Protein AF-A0A9D4A612-F1 (afdb_monomer_lite)

Structure (mmCIF, N/CA/C/O backbone):
data_AF-A0A9D4A612-F1
#
_entry.id   AF-A0A9D4A612-F1
#
loop_
_atom_site.group_PDB
_atom_site.id
_atom_site.type_symbol
_atom_site.label_atom_id
_atom_site.label_alt_id
_atom_site.label_comp_id
_atom_site.label_asym_id
_atom_site.label_entity_id
_atom_site.label_seq_id
_atom_site.pdbx_PDB_ins_code
_atom_site.Cartn_x
_atom_site.Cartn_y
_atom_site.Cartn_z
_atom_site.occupancy
_atom_site.B_iso_or_equiv
_atom_site.auth_seq_id
_atom_site.auth_comp_id
_atom_site.auth_asym_id
_atom_site.auth_atom_id
_atom_site.pdbx_PDB_model_num
ATOM 1 N N . MET A 1 1 ? 24.532 -3.655 -38.745 1.00 51.19 1 MET A N 1
ATOM 2 C CA . MET A 1 1 ? 23.150 -3.119 -38.780 1.00 51.19 1 MET A CA 1
ATOM 3 C C . MET A 1 1 ? 22.273 -3.609 -37.605 1.00 51.19 1 MET A C 1
ATOM 5 O O . MET A 1 1 ? 21.147 -4.017 -37.829 1.00 51.19 1 MET A O 1
ATOM 9 N N . THR A 1 2 ? 22.710 -3.552 -36.333 1.00 57.97 2 THR A N 1
ATOM 10 C CA . THR A 1 2 ? 21.873 -4.060 -35.203 1.00 57.97 2 THR A CA 1
ATOM 11 C C . THR A 1 2 ? 21.848 -3.167 -33.953 1.00 57.97 2 THR A C 1
ATOM 13 O O . THR A 1 2 ? 21.413 -3.608 -32.892 1.00 57.97 2 THR A O 1
ATOM 16 N N . SER A 1 3 ? 22.350 -1.930 -34.027 1.00 62.94 3 SER A N 1
ATOM 17 C CA . SER A 1 3 ? 22.523 -1.076 -32.835 1.00 62.94 3 SER A CA 1
ATOM 18 C C . SER A 1 3 ? 21.187 -0.602 -32.239 1.00 62.94 3 SER A C 1
ATOM 20 O O . SER A 1 3 ? 21.032 -0.553 -31.023 1.00 62.94 3 SER A O 1
ATOM 22 N N . VAL A 1 4 ? 20.186 -0.327 -33.080 1.00 67.38 4 VAL A N 1
ATOM 23 C CA . VAL A 1 4 ? 18.885 0.211 -32.639 1.00 67.38 4 VAL A CA 1
ATOM 24 C C . VAL A 1 4 ? 18.022 -0.855 -31.949 1.00 67.38 4 VAL A C 1
ATOM 26 O O . VAL A 1 4 ? 17.467 -0.596 -30.885 1.00 67.38 4 VAL A O 1
ATOM 29 N N . ALA A 1 5 ? 17.980 -2.081 -32.483 1.00 70.44 5 ALA A N 1
ATOM 30 C CA . ALA A 1 5 ? 17.209 -3.181 -31.892 1.00 70.44 5 ALA A CA 1
ATOM 31 C C . ALA A 1 5 ? 17.721 -3.573 -30.493 1.00 70.44 5 ALA A C 1
ATOM 33 O O . ALA A 1 5 ? 16.927 -3.806 -29.585 1.00 70.44 5 ALA A O 1
ATOM 34 N N . LYS A 1 6 ? 19.049 -3.565 -30.297 1.00 73.31 6 LYS A N 1
ATOM 35 C CA . LYS A 1 6 ? 19.665 -3.846 -28.992 1.00 73.31 6 LYS A CA 1
ATOM 36 C C . LYS A 1 6 ? 19.305 -2.791 -27.945 1.00 73.31 6 LYS A C 1
ATOM 38 O O . LYS A 1 6 ? 18.975 -3.169 -26.831 1.00 73.31 6 LYS A O 1
ATOM 43 N N . LYS A 1 7 ? 19.308 -1.498 -28.304 1.00 71.69 7 LYS A N 1
ATOM 44 C CA . LYS A 1 7 ? 18.952 -0.393 -27.390 1.00 71.69 7 LYS A CA 1
ATOM 45 C C . LYS A 1 7 ? 17.490 -0.446 -26.936 1.00 71.69 7 LYS A C 1
ATOM 47 O O . LYS A 1 7 ? 17.211 -0.238 -25.759 1.00 71.69 7 LYS A O 1
ATOM 52 N N . ASN A 1 8 ? 16.566 -0.764 -27.844 1.00 79.38 8 ASN A N 1
ATOM 53 C CA . ASN A 1 8 ? 15.148 -0.877 -27.491 1.00 79.38 8 ASN A CA 1
ATOM 54 C C . ASN A 1 8 ? 14.874 -2.078 -26.577 1.00 79.38 8 ASN A C 1
ATOM 56 O O . ASN A 1 8 ? 14.058 -1.977 -25.664 1.00 79.38 8 ASN A O 1
ATOM 60 N N . GLN A 1 9 ? 15.588 -3.190 -26.767 1.00 78.62 9 GLN A N 1
ATOM 61 C CA . GLN A 1 9 ? 15.439 -4.368 -25.917 1.00 78.62 9 GLN A CA 1
ATOM 62 C C . GLN A 1 9 ? 15.920 -4.117 -24.479 1.00 78.62 9 GLN A C 1
ATOM 64 O O . GLN A 1 9 ? 15.237 -4.505 -23.533 1.00 78.62 9 GLN A O 1
ATOM 69 N N . THR A 1 10 ? 17.052 -3.432 -24.285 1.00 77.44 10 THR A N 1
ATOM 70 C CA . THR A 1 10 ? 17.526 -3.072 -22.937 1.00 77.44 10 THR A CA 1
ATOM 71 C C . THR A 1 10 ? 16.615 -2.063 -22.251 1.00 77.44 10 THR A C 1
ATOM 73 O O . THR A 1 10 ? 16.362 -2.214 -21.059 1.00 77.44 10 THR A O 1
ATOM 76 N N . ALA A 1 11 ? 16.078 -1.077 -22.977 1.00 86.19 11 ALA A N 1
ATOM 77 C CA . ALA A 1 11 ? 15.116 -0.127 -22.415 1.00 86.19 11 ALA A CA 1
ATOM 78 C C . ALA A 1 11 ? 13.843 -0.838 -21.920 1.00 86.19 11 ALA A C 1
ATOM 80 O O . ALA A 1 11 ? 13.403 -0.614 -20.793 1.00 86.19 11 ALA A O 1
ATOM 81 N N . GLN A 1 12 ? 13.312 -1.774 -22.715 1.00 85.75 12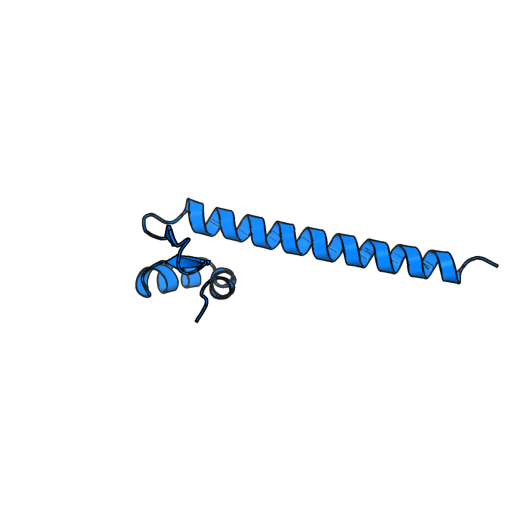 GLN A N 1
ATOM 82 C CA . GLN A 1 12 ? 12.173 -2.598 -22.307 1.00 85.75 12 GLN A CA 1
ATOM 83 C C . GLN A 1 12 ? 12.497 -3.468 -21.084 1.00 85.75 12 GLN A C 1
ATOM 85 O O . GLN A 1 12 ? 11.693 -3.545 -20.158 1.00 85.75 12 GLN A O 1
ATOM 90 N N . GLN A 1 13 ? 13.675 -4.097 -21.029 1.00 86.50 13 GLN A N 1
ATOM 91 C CA . GLN A 1 13 ? 14.089 -4.909 -19.874 1.00 86.50 13 GLN A CA 1
ATOM 92 C C . GLN A 1 13 ? 14.257 -4.074 -18.596 1.00 86.50 13 GLN A C 1
ATOM 94 O O . GLN A 1 13 ? 13.815 -4.498 -17.527 1.00 86.50 13 GLN A O 1
ATOM 99 N N . GLN A 1 14 ? 14.844 -2.878 -18.696 1.00 87.69 14 GLN A N 1
ATOM 100 C CA . GLN A 1 14 ? 14.984 -1.954 -17.567 1.00 87.69 14 GLN A CA 1
ATOM 101 C C . GLN A 1 14 ? 13.622 -1.492 -17.039 1.00 87.69 14 GLN A C 1
ATOM 103 O O . GLN A 1 14 ? 13.421 -1.444 -15.825 1.00 87.69 14 GLN A O 1
ATOM 108 N N . GLU A 1 15 ? 12.662 -1.216 -17.924 1.00 91.56 15 GLU A N 1
ATOM 109 C CA . GLU A 1 15 ? 11.306 -0.840 -17.525 1.00 91.56 15 GLU A CA 1
ATOM 110 C C . GLU A 1 15 ? 10.590 -1.979 -16.778 1.00 91.56 15 GLU A C 1
ATOM 112 O O . GLU A 1 15 ? 10.001 -1.756 -15.718 1.00 91.56 15 GLU A O 1
ATOM 117 N N . GLN A 1 16 ? 10.668 -3.214 -17.286 1.00 90.81 16 GLN A N 1
ATOM 118 C CA . GLN A 1 16 ? 10.076 -4.382 -16.621 1.00 90.81 16 GLN A CA 1
ATOM 119 C C . GLN A 1 16 ? 10.708 -4.634 -15.245 1.00 90.81 16 GLN A C 1
ATOM 121 O O . GLN A 1 16 ? 10.001 -4.920 -14.273 1.00 90.81 16 GLN A O 1
ATOM 126 N N . LEU A 1 17 ? 12.031 -4.475 -15.135 1.00 93.19 17 LEU A N 1
ATOM 127 C CA . LEU A 1 17 ? 12.744 -4.612 -13.868 1.00 93.19 17 LEU A CA 1
ATOM 128 C C . LEU A 1 17 ? 12.325 -3.524 -12.870 1.00 93.19 17 LEU A C 1
ATOM 130 O O . LEU A 1 17 ? 12.030 -3.838 -11.718 1.00 93.19 17 LEU A O 1
ATOM 134 N N . SER A 1 18 ? 12.223 -2.269 -13.317 1.00 94.06 18 SER A N 1
ATOM 135 C CA . SER A 1 18 ? 11.755 -1.146 -12.496 1.00 94.06 18 SER A CA 1
ATOM 136 C C . SER A 1 18 ? 10.354 -1.406 -11.930 1.00 94.06 18 SER A C 1
ATOM 138 O O . SER A 1 18 ? 10.143 -1.317 -10.717 1.00 94.06 18 SER A O 1
ATOM 140 N N . LYS A 1 19 ? 9.417 -1.851 -12.780 1.00 93.62 19 LYS A N 1
ATOM 141 C CA . LYS A 1 19 ? 8.054 -2.228 -12.364 1.00 93.62 19 LYS A CA 1
ATOM 142 C C . LYS A 1 19 ? 8.063 -3.350 -11.322 1.00 93.62 19 LYS A C 1
ATOM 144 O O . LYS A 1 19 ? 7.334 -3.281 -10.331 1.00 93.62 19 LYS A O 1
ATOM 149 N N . SER A 1 20 ? 8.898 -4.371 -11.517 1.00 94.31 20 SER A N 1
ATOM 150 C CA . SER A 1 20 ? 9.047 -5.487 -10.574 1.00 94.31 20 SER A CA 1
ATOM 151 C C . SER A 1 20 ? 9.573 -5.022 -9.211 1.00 94.31 20 SER A C 1
ATOM 153 O O . SER A 1 20 ? 8.995 -5.352 -8.171 1.00 94.31 20 SER A O 1
ATOM 155 N N . ILE A 1 21 ? 10.610 -4.180 -9.211 1.00 95.00 21 ILE A N 1
ATOM 156 C CA . ILE A 1 21 ? 11.191 -3.601 -7.995 1.00 95.00 21 ILE A CA 1
ATOM 157 C C . ILE A 1 21 ? 10.158 -2.744 -7.260 1.00 9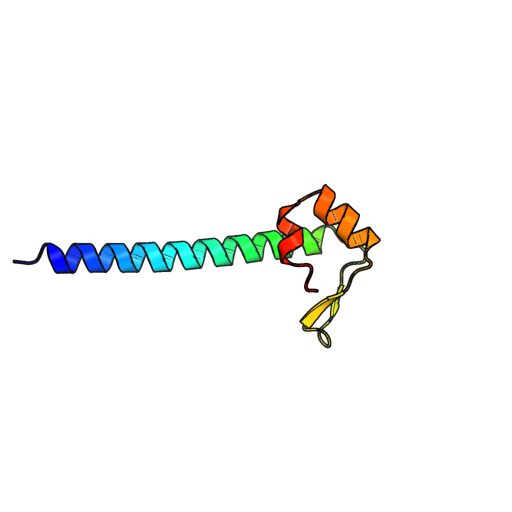5.00 21 ILE A C 1
ATOM 159 O O . ILE A 1 21 ? 10.016 -2.873 -6.044 1.00 95.00 21 ILE A O 1
ATOM 163 N N . GLN A 1 22 ? 9.400 -1.907 -7.970 1.00 90.38 22 GLN A N 1
ATOM 164 C CA . GLN A 1 22 ? 8.358 -1.076 -7.367 1.00 90.38 22 GLN A CA 1
ATOM 165 C C . GLN A 1 22 ? 7.272 -1.927 -6.698 1.00 90.38 22 GLN A C 1
ATOM 167 O O . GLN A 1 22 ? 6.938 -1.698 -5.536 1.00 90.38 22 GLN A O 1
ATOM 172 N N . LYS A 1 23 ? 6.800 -2.981 -7.371 1.00 89.56 23 LYS A N 1
ATOM 173 C CA . LYS A 1 23 ? 5.839 -3.932 -6.795 1.00 89.56 23 LYS A CA 1
ATOM 174 C C . LYS A 1 23 ? 6.406 -4.665 -5.576 1.00 89.56 23 LYS A C 1
ATOM 176 O O . LYS A 1 23 ? 5.681 -4.954 -4.625 1.00 89.56 23 LYS A O 1
ATOM 181 N N . GLN A 1 24 ? 7.701 -4.979 -5.577 1.00 91.50 24 GLN A N 1
ATOM 182 C CA . GLN A 1 24 ? 8.360 -5.597 -4.429 1.00 91.50 24 GLN A CA 1
ATOM 183 C C . GLN A 1 24 ? 8.489 -4.627 -3.247 1.00 91.50 24 GLN A C 1
ATOM 185 O O . GLN A 1 24 ? 8.300 -5.058 -2.110 1.00 91.50 24 GLN A O 1
ATOM 190 N N . LYS A 1 25 ? 8.775 -3.341 -3.496 1.00 90.62 25 LYS A N 1
ATOM 191 C CA . LYS A 1 25 ? 8.794 -2.289 -2.467 1.00 90.62 25 LYS A CA 1
ATOM 192 C C . LYS A 1 25 ? 7.423 -2.123 -1.825 1.00 90.62 25 LYS A C 1
ATOM 194 O O . LYS A 1 25 ? 7.322 -2.201 -0.606 1.00 90.62 25 LYS A O 1
ATOM 199 N N . GLU A 1 26 ? 6.373 -2.018 -2.636 1.00 87.69 26 GLU A N 1
ATOM 200 C CA . GLU A 1 26 ? 4.998 -1.928 -2.142 1.00 87.69 26 GLU A CA 1
ATOM 201 C C . GLU A 1 26 ? 4.657 -3.130 -1.248 1.00 87.69 26 GLU A C 1
ATOM 203 O O . GLU A 1 26 ? 4.204 -2.966 -0.121 1.00 87.69 26 GLU A O 1
ATOM 208 N N . ARG A 1 27 ? 4.983 -4.355 -1.688 1.00 86.94 27 ARG A N 1
ATOM 209 C CA . ARG A 1 27 ? 4.793 -5.577 -0.883 1.00 86.94 27 ARG A CA 1
ATOM 210 C C . ARG A 1 27 ? 5.584 -5.596 0.428 1.00 86.94 27 ARG A C 1
ATOM 212 O O . ARG A 1 27 ? 5.171 -6.282 1.359 1.00 86.94 27 ARG A O 1
ATOM 219 N N . ARG A 1 28 ? 6.743 -4.933 0.505 1.00 89.50 28 ARG A N 1
ATOM 220 C CA . ARG A 1 28 ? 7.514 -4.817 1.755 1.00 89.50 28 ARG A CA 1
ATOM 221 C C . ARG A 1 28 ? 6.830 -3.856 2.720 1.00 89.50 28 ARG A C 1
ATOM 223 O O . ARG A 1 28 ? 6.560 -4.275 3.839 1.00 89.50 28 ARG A O 1
ATOM 230 N N . LEU A 1 29 ? 6.454 -2.669 2.245 1.00 86.81 29 LEU A N 1
ATOM 231 C CA . LEU A 1 29 ? 5.709 -1.682 3.031 1.00 86.81 29 LEU A CA 1
ATOM 232 C C . LEU A 1 29 ? 4.397 -2.265 3.570 1.00 86.81 29 LEU A C 1
ATOM 234 O O . LEU A 1 29 ? 4.092 -2.114 4.745 1.00 86.81 29 LEU A O 1
ATOM 238 N N . TRP A 1 30 ? 3.675 -3.031 2.747 1.00 83.00 30 TRP A N 1
ATOM 239 C CA . TRP A 1 30 ? 2.479 -3.766 3.169 1.00 83.00 30 TRP A CA 1
ATOM 240 C C . TRP A 1 30 ? 2.729 -4.720 4.345 1.00 83.00 30 TRP A C 1
ATOM 242 O O . TRP A 1 30 ? 1.904 -4.821 5.249 1.00 83.00 30 TRP A O 1
ATOM 252 N N . ARG A 1 31 ? 3.854 -5.444 4.342 1.00 84.44 31 ARG A N 1
ATOM 253 C CA . ARG A 1 31 ? 4.198 -6.366 5.435 1.00 84.44 31 ARG A CA 1
ATOM 254 C C . ARG A 1 31 ? 4.629 -5.631 6.695 1.00 84.44 31 ARG A C 1
ATOM 256 O O . ARG A 1 31 ? 4.310 -6.099 7.779 1.00 84.44 31 ARG A O 1
ATOM 263 N N . GLU A 1 32 ? 5.341 -4.519 6.557 1.00 85.56 32 GLU A N 1
ATOM 264 C CA . GLU A 1 32 ? 5.731 -3.673 7.690 1.00 85.56 32 GLU A CA 1
ATOM 265 C C . GLU A 1 32 ? 4.501 -3.052 8.355 1.00 85.56 32 GLU A C 1
ATOM 267 O O . GLU A 1 32 ? 4.346 -3.179 9.567 1.00 85.56 32 GLU A O 1
ATOM 272 N N . LEU A 1 33 ? 3.568 -2.521 7.557 1.00 81.81 33 LEU A N 1
ATOM 273 C CA . LEU A 1 33 ? 2.291 -1.995 8.039 1.00 81.81 33 LEU A CA 1
ATOM 274 C C . LEU A 1 33 ? 1.506 -3.034 8.861 1.00 81.81 33 LEU A C 1
ATOM 276 O O . LEU A 1 33 ? 0.951 -2.701 9.906 1.00 81.81 33 LEU A O 1
ATOM 280 N N . LEU A 1 34 ? 1.475 -4.295 8.413 1.00 78.00 34 LEU A N 1
ATOM 281 C CA . LEU A 1 34 ? 0.762 -5.390 9.089 1.00 78.00 34 LEU A CA 1
ATOM 282 C C . LEU A 1 34 ? 1.505 -5.976 10.298 1.00 78.00 34 LEU A C 1
ATOM 284 O O . LEU A 1 34 ? 0.871 -6.513 11.199 1.00 78.00 34 LEU A O 1
ATOM 288 N N . LYS A 1 35 ? 2.841 -5.927 10.321 1.00 75.19 35 LYS A N 1
ATOM 289 C CA . LYS A 1 35 ? 3.639 -6.490 11.423 1.00 75.19 35 LYS A CA 1
ATOM 290 C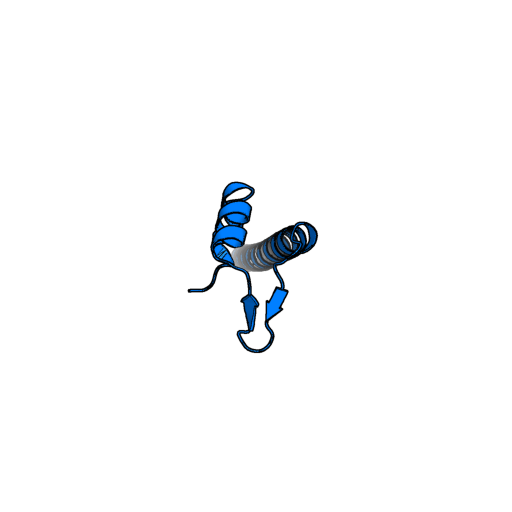 C . LYS A 1 35 ? 3.503 -5.667 12.706 1.00 75.19 35 LYS A C 1
ATOM 292 O O . LYS A 1 35 ? 3.563 -6.220 13.796 1.00 75.19 35 LYS A O 1
ATOM 297 N N . GLU A 1 36 ? 3.332 -4.361 12.553 1.00 64.19 36 GLU A N 1
ATOM 298 C CA . GLU A 1 36 ? 3.378 -3.370 13.632 1.00 64.19 36 GLU A CA 1
ATOM 299 C C . GLU A 1 36 ? 1.996 -2.996 14.192 1.00 64.19 36 GLU A C 1
ATOM 301 O O . GLU A 1 36 ? 1.880 -2.075 14.999 1.00 64.19 36 GLU A O 1
ATOM 306 N N . SER A 1 37 ? 0.921 -3.647 13.742 1.00 58.50 37 SER A N 1
ATOM 307 C CA . SER A 1 37 ? -0.437 -3.174 13.995 1.00 58.50 37 SER A CA 1
ATOM 308 C C . SER A 1 37 ? -1.318 -4.171 14.740 1.00 58.50 37 SER A C 1
ATOM 310 O O . SER A 1 37 ? -2.042 -4.988 14.171 1.00 58.50 37 SER A O 1
ATOM 312 N N . THR A 1 38 ? -1.360 -4.009 16.057 1.00 60.81 38 THR A N 1
ATOM 313 C CA . THR A 1 38 ? -2.465 -4.500 16.884 1.00 60.81 38 THR A CA 1
ATOM 314 C C . THR A 1 38 ? -3.695 -3.625 16.598 1.00 60.81 38 THR A C 1
ATOM 316 O O . THR A 1 38 ? -3.896 -2.614 17.258 1.00 60.81 38 THR A O 1
ATOM 319 N N . GLY A 1 39 ? -4.484 -3.956 15.568 1.00 63.81 39 GLY A N 1
ATOM 320 C CA . GLY A 1 39 ? -5.736 -3.240 15.248 1.00 63.81 39 GLY A CA 1
ATOM 321 C C . GLY A 1 39 ? -5.943 -2.829 13.786 1.00 63.81 39 GLY A C 1
ATOM 322 O O . GLY A 1 39 ? -7.003 -2.302 13.459 1.00 63.81 39 GLY A O 1
ATOM 323 N N . ILE A 1 40 ? -4.983 -3.096 12.894 1.00 74.88 40 ILE A N 1
ATOM 324 C CA . ILE A 1 40 ? -5.129 -2.857 11.452 1.00 74.88 40 ILE A CA 1
ATOM 325 C C . ILE A 1 40 ? -5.422 -4.192 10.769 1.00 74.88 40 ILE A C 1
ATOM 327 O O . ILE A 1 40 ? -4.534 -5.014 10.544 1.00 74.88 40 ILE A O 1
ATOM 331 N N . GLY A 1 41 ? -6.696 -4.428 10.466 1.00 74.56 41 GLY A N 1
ATOM 332 C CA . GLY A 1 41 ? -7.158 -5.662 9.838 1.00 74.56 41 GLY A CA 1
ATOM 333 C C . GLY A 1 41 ? -7.356 -5.493 8.337 1.00 74.56 41 GLY A C 1
ATOM 334 O O . GLY A 1 41 ? -7.865 -4.476 7.874 1.00 74.56 41 GLY A O 1
ATOM 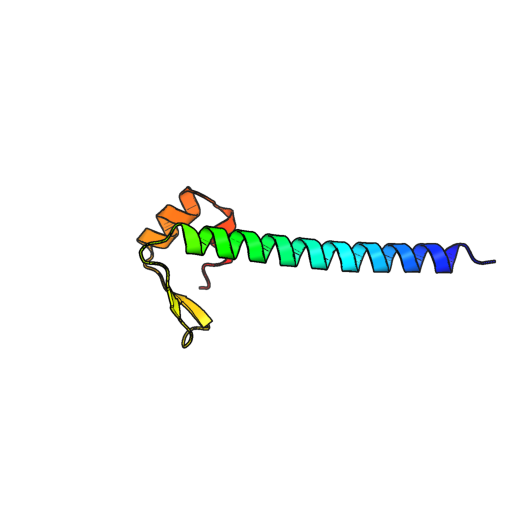335 N N . TRP A 1 42 ? -7.012 -6.505 7.541 1.00 80.75 42 TRP A N 1
ATOM 336 C CA . TRP A 1 42 ? -7.497 -6.553 6.161 1.00 80.75 42 TRP A CA 1
ATOM 337 C C . TRP A 1 42 ? -9.005 -6.823 6.159 1.00 80.75 42 TRP A C 1
ATOM 339 O O . TRP A 1 42 ? -9.446 -7.854 6.667 1.00 80.75 42 TRP A O 1
ATOM 349 N N . CYS A 1 43 ? -9.798 -5.934 5.558 1.00 74.94 43 CYS A N 1
ATOM 350 C CA . CYS A 1 43 ? -11.233 -6.130 5.392 1.00 74.94 43 CYS A CA 1
ATOM 351 C C . CYS A 1 43 ? -11.531 -6.657 3.980 1.00 74.94 43 CYS A C 1
ATOM 353 O O . CYS A 1 43 ? -11.486 -5.891 3.008 1.00 74.94 43 CYS A O 1
ATOM 355 N N . PRO A 1 44 ? -11.860 -7.956 3.824 1.00 72.44 44 PRO A N 1
ATOM 356 C CA . PRO A 1 44 ? -12.137 -8.543 2.514 1.00 72.44 44 PRO A CA 1
ATOM 357 C C . PRO A 1 44 ? -13.360 -7.913 1.830 1.00 72.44 44 PRO A C 1
ATOM 359 O O . PRO A 1 44 ? -13.378 -7.823 0.603 1.00 72.44 44 PRO A O 1
ATOM 362 N N . SER A 1 45 ? -14.331 -7.410 2.603 1.00 74.94 45 SER A N 1
ATOM 363 C CA . SER A 1 45 ? -15.526 -6.727 2.088 1.00 74.94 45 SER A CA 1
ATOM 364 C C . SER A 1 45 ? -15.191 -5.393 1.423 1.00 74.94 45 SER A C 1
ATOM 366 O O . SER A 1 45 ? -15.665 -5.107 0.327 1.00 74.94 45 SER A O 1
ATOM 368 N N . LYS A 1 46 ? -14.337 -4.587 2.064 1.00 69.94 46 LYS A N 1
ATOM 369 C CA . LYS A 1 46 ? -13.913 -3.280 1.542 1.00 69.94 46 LYS A CA 1
ATOM 370 C C . LYS A 1 46 ? -12.747 -3.403 0.554 1.00 69.94 46 LYS A C 1
ATOM 372 O O . LYS A 1 46 ? -12.496 -2.482 -0.217 1.00 69.94 46 LYS A O 1
ATOM 377 N N . LYS A 1 47 ? -12.040 -4.544 0.544 1.00 71.69 47 LYS A N 1
ATOM 378 C CA . LYS A 1 47 ? -10.751 -4.738 -0.152 1.00 71.69 47 LYS A CA 1
ATOM 379 C C . LYS A 1 47 ? -9.749 -3.637 0.222 1.00 71.69 47 LYS A C 1
ATOM 381 O O . LYS A 1 47 ? -8.992 -3.144 -0.622 1.00 71.69 47 LYS A O 1
ATOM 386 N N . THR A 1 48 ? -9.801 -3.230 1.487 1.00 73.19 48 THR A N 1
ATOM 387 C CA . THR A 1 48 ? -8.939 -2.223 2.099 1.00 73.19 48 THR A CA 1
ATOM 388 C C . THR A 1 48 ? -8.467 -2.727 3.443 1.00 73.19 48 THR A C 1
ATOM 390 O O . THR A 1 48 ? -9.038 -3.639 4.043 1.00 73.19 48 THR A O 1
ATOM 393 N N . VAL A 1 49 ? -7.432 -2.069 3.929 1.00 77.44 49 VAL A N 1
ATOM 394 C CA . VAL A 1 49 ? -7.132 -2.054 5.347 1.00 77.44 49 VAL A CA 1
ATOM 395 C C . VAL A 1 49 ? -8.257 -1.322 6.073 1.00 77.44 49 VAL A C 1
ATOM 397 O O . VAL A 1 49 ? -8.617 -0.211 5.685 1.00 77.44 49 VAL A O 1
ATOM 400 N N . ASP A 1 50 ? -8.828 -1.969 7.080 1.00 76.69 50 ASP A N 1
ATOM 401 C CA . ASP A 1 50 ? -9.809 -1.398 7.992 1.00 76.69 50 ASP A CA 1
ATOM 402 C C . ASP A 1 50 ? -9.105 -1.141 9.320 1.00 76.69 50 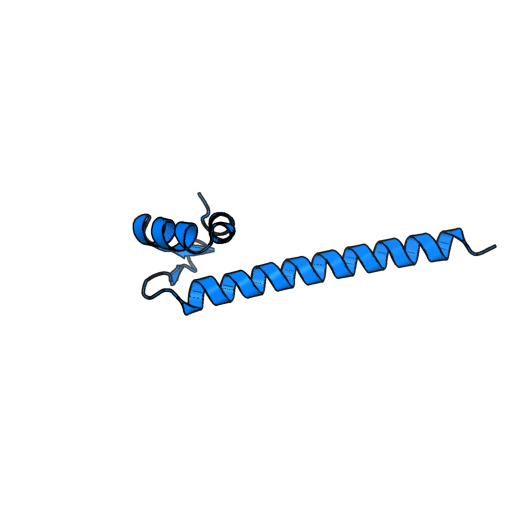ASP A C 1
ATOM 404 O O . ASP A 1 50 ? -8.586 -2.054 9.968 1.00 76.69 50 ASP A O 1
ATOM 408 N N . ALA A 1 51 ? -9.010 0.137 9.648 1.00 80.94 51 ALA A N 1
ATOM 409 C CA . ALA A 1 51 ? -8.345 0.660 10.824 1.00 80.94 51 ALA A CA 1
ATOM 410 C C . ALA A 1 51 ? -9.015 1.983 11.190 1.00 80.94 51 ALA A C 1
ATOM 412 O O . ALA A 1 51 ? -9.580 2.659 10.324 1.00 80.94 51 ALA A O 1
ATOM 413 N N . THR A 1 52 ? -8.953 2.356 12.463 1.00 83.75 52 THR A N 1
ATOM 414 C CA . THR A 1 52 ? -9.453 3.655 12.915 1.00 83.75 52 THR A CA 1
ATOM 415 C C . THR A 1 52 ? -8.582 4.790 12.376 1.00 83.75 52 THR A C 1
ATOM 417 O O . THR A 1 52 ? -7.410 4.604 12.040 1.00 83.75 52 THR A O 1
ATOM 420 N N . GLU A 1 53 ? -9.155 5.992 12.299 1.00 83.56 53 GLU A N 1
ATOM 421 C CA . GLU A 1 53 ? -8.428 7.190 11.865 1.00 83.56 53 GLU A CA 1
ATOM 422 C C . GLU A 1 53 ? -7.220 7.488 12.763 1.00 83.56 53 GLU A C 1
ATOM 424 O O . GLU A 1 53 ? -6.175 7.885 12.252 1.00 83.56 53 GLU A O 1
ATOM 429 N N . GLU A 1 54 ? -7.342 7.234 14.070 1.00 85.44 54 GLU A N 1
ATOM 430 C CA . GLU A 1 54 ? -6.246 7.349 15.040 1.00 85.44 54 GLU A CA 1
ATOM 431 C C . GLU A 1 54 ? -5.101 6.390 14.701 1.00 85.44 54 GLU A C 1
ATOM 433 O O . GLU A 1 54 ? -3.956 6.818 14.586 1.00 85.44 54 GLU A O 1
ATOM 438 N N . CYS A 1 55 ? -5.415 5.126 14.402 1.00 84.25 55 CYS A N 1
ATOM 439 C CA . CYS A 1 55 ? -4.403 4.133 14.049 1.00 84.25 55 CYS A CA 1
ATOM 440 C C . CYS A 1 55 ? -3.697 4.478 12.722 1.00 84.25 55 CYS A C 1
ATOM 442 O O . CYS A 1 55 ? -2.485 4.307 12.581 1.00 84.25 55 CYS A O 1
ATOM 444 N N . TRP A 1 56 ? -4.426 5.037 11.747 1.00 86.00 56 TRP A N 1
ATOM 445 C CA . TRP A 1 56 ? -3.813 5.586 10.535 1.00 86.00 56 TRP A CA 1
ATOM 446 C C . TRP A 1 56 ? -2.925 6.798 10.816 1.00 86.00 56 TRP A C 1
ATOM 448 O O . TRP A 1 56 ? -1.877 6.919 10.188 1.00 86.00 56 TRP A O 1
ATOM 458 N N . ALA A 1 57 ? -3.330 7.702 11.710 1.00 86.88 57 ALA A N 1
ATOM 459 C CA . ALA A 1 57 ? -2.548 8.886 12.053 1.00 86.88 57 ALA A CA 1
ATOM 460 C C . ALA A 1 57 ? -1.210 8.499 12.698 1.00 86.88 57 ALA A C 1
ATOM 462 O O . ALA A 1 57 ? -0.170 8.986 12.258 1.00 86.88 57 ALA A O 1
ATOM 463 N N . GLU A 1 58 ? -1.229 7.560 13.647 1.00 86.50 58 GLU A N 1
ATOM 464 C CA . GLU A 1 58 ? -0.022 7.010 14.270 1.00 86.50 58 GLU A CA 1
ATOM 465 C C . GLU A 1 58 ? 0.888 6.358 13.223 1.00 86.50 58 GLU A C 1
ATOM 467 O O . GLU A 1 58 ? 2.056 6.720 13.099 1.00 86.50 58 GLU A O 1
ATOM 472 N N . LYS A 1 59 ? 0.345 5.473 12.376 1.00 82.94 59 LYS A N 1
ATOM 473 C CA . LYS A 1 59 ? 1.149 4.778 11.360 1.00 82.94 59 LYS A CA 1
ATOM 474 C C . LYS A 1 59 ? 1.709 5.706 10.288 1.00 82.94 59 LYS A C 1
ATOM 476 O O . LYS A 1 59 ? 2.845 5.519 9.870 1.00 82.94 59 LYS A O 1
ATOM 481 N N . ILE A 1 60 ? 0.954 6.711 9.846 1.00 87.81 60 ILE A N 1
ATOM 482 C CA . ILE A 1 60 ? 1.439 7.707 8.877 1.00 87.81 60 ILE A CA 1
ATOM 483 C C . ILE A 1 60 ? 2.504 8.613 9.511 1.00 87.81 60 ILE A C 1
ATOM 485 O O . ILE A 1 60 ? 3.406 9.064 8.807 1.00 87.81 60 ILE A O 1
ATOM 489 N N . GLN A 1 61 ? 2.429 8.872 10.820 1.00 88.19 61 GLN A N 1
ATOM 490 C CA . GLN A 1 61 ? 3.468 9.604 11.541 1.00 88.19 61 GLN A CA 1
ATOM 491 C C . GLN A 1 61 ? 4.761 8.785 11.661 1.00 88.19 61 GLN A C 1
ATOM 493 O O . GLN A 1 61 ? 5.841 9.343 11.485 1.00 88.19 61 GLN A O 1
ATOM 498 N N . GLU A 1 62 ? 4.662 7.478 11.924 1.00 86.06 62 GLU A N 1
ATOM 499 C CA . GLU A 1 62 ? 5.820 6.572 11.955 1.00 86.06 62 GLU A CA 1
ATOM 500 C C . GLU A 1 62 ? 6.437 6.381 10.566 1.00 86.06 62 GLU A C 1
ATOM 502 O O . GLU A 1 62 ? 7.659 6.394 10.410 1.00 86.06 62 GLU A O 1
ATOM 507 N N . ASN A 1 63 ? 5.593 6.217 9.546 1.00 84.94 63 ASN A N 1
ATOM 508 C CA . ASN A 1 63 ? 6.025 6.103 8.165 1.00 84.94 63 ASN A CA 1
ATOM 509 C C . ASN A 1 63 ? 5.030 6.794 7.209 1.00 84.94 63 ASN A C 1
ATOM 511 O O . ASN A 1 63 ? 3.953 6.253 6.919 1.00 84.94 63 ASN A O 1
ATOM 515 N N . PRO A 1 64 ? 5.397 7.957 6.639 1.00 87.88 64 PRO A N 1
ATOM 516 C CA . PRO A 1 64 ? 4.514 8.712 5.7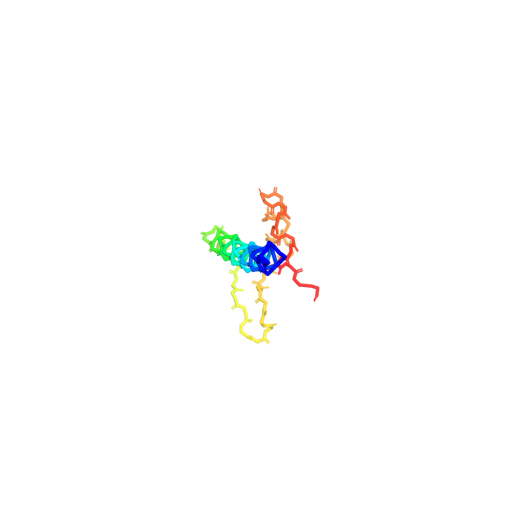55 1.00 87.88 64 PRO A CA 1
ATOM 517 C C . PRO A 1 64 ? 4.172 7.975 4.453 1.00 87.88 64 PRO A C 1
ATOM 519 O O . PRO A 1 64 ? 3.149 8.287 3.835 1.00 87.88 64 PRO A O 1
ATOM 522 N N . ASP A 1 65 ? 4.949 6.960 4.057 1.00 84.81 65 ASP A N 1
ATOM 523 C CA . ASP A 1 65 ? 4.662 6.137 2.876 1.00 84.81 65 ASP A CA 1
ATOM 524 C C . ASP A 1 65 ? 3.368 5.319 3.035 1.00 84.81 65 ASP A C 1
ATOM 526 O O . ASP A 1 65 ? 2.725 4.959 2.043 1.00 84.81 65 ASP A O 1
ATOM 530 N N . PHE A 1 66 ? 2.912 5.074 4.271 1.00 84.50 66 PHE A N 1
ATOM 531 C CA . PHE A 1 66 ? 1.666 4.347 4.529 1.00 84.50 66 PHE A CA 1
ATOM 532 C C . PHE A 1 66 ? 0.409 5.124 4.137 1.00 84.50 66 PHE A C 1
ATOM 534 O O . PHE A 1 66 ? -0.647 4.521 3.928 1.00 84.50 66 PHE A O 1
ATOM 541 N N . LYS A 1 67 ? 0.516 6.442 3.929 1.00 84.50 67 LYS A N 1
ATOM 542 C CA . LYS A 1 67 ? -0.590 7.274 3.439 1.00 84.50 67 LYS A CA 1
ATOM 543 C C . LYS A 1 67 ? -1.152 6.770 2.107 1.00 84.50 67 LYS A C 1
ATOM 545 O O . LYS A 1 67 ? -2.342 6.936 1.855 1.00 84.50 67 LYS A O 1
ATOM 550 N N . GLY A 1 68 ? -0.328 6.123 1.277 1.00 81.62 68 GLY A N 1
ATOM 551 C CA . GLY A 1 68 ? -0.763 5.529 0.011 1.00 81.62 68 GLY A CA 1
ATOM 552 C C . GLY A 1 68 ? -1.725 4.343 0.164 1.00 81.62 68 GLY A C 1
ATOM 553 O O . GLY A 1 68 ? -2.471 4.044 -0.768 1.00 81.62 68 GLY A O 1
ATOM 554 N N . PHE A 1 69 ? -1.747 3.684 1.327 1.00 79.69 69 PHE A N 1
ATOM 555 C CA . PHE A 1 69 ? -2.623 2.537 1.599 1.00 79.69 69 PHE A CA 1
ATOM 556 C C . PHE A 1 69 ? -3.970 2.927 2.203 1.00 79.69 69 PHE A C 1
ATOM 558 O O . PHE A 1 69 ? -4.926 2.150 2.113 1.00 79.69 69 PHE A O 1
ATOM 565 N N . LYS A 1 70 ? -4.071 4.135 2.767 1.00 78.81 70 LYS A N 1
ATOM 566 C CA . LYS A 1 70 ? -5.332 4.711 3.225 1.00 78.81 70 LYS A CA 1
ATOM 567 C C . LYS A 1 70 ? -6.178 5.084 2.005 1.00 78.81 70 LYS A C 1
ATOM 569 O O . LYS A 1 70 ? -6.047 6.174 1.446 1.00 78.81 70 LYS A O 1
ATOM 574 N N . LYS A 1 71 ? -7.027 4.160 1.548 1.00 70.69 71 LYS A N 1
ATOM 575 C CA . LYS A 1 71 ? -8.047 4.487 0.544 1.00 70.69 71 LYS A CA 1
ATOM 576 C C . LYS A 1 71 ? -9.093 5.412 1.173 1.00 70.69 71 LYS A C 1
ATOM 578 O O . LYS A 1 71 ? -9.480 5.199 2.318 1.00 70.69 71 LYS A O 1
ATOM 583 N N . LYS A 1 72 ? -9.490 6.441 0.421 1.00 56.59 72 LYS A N 1
ATOM 584 C CA . LYS A 1 72 ? -10.641 7.296 0.738 1.00 56.59 72 LYS A CA 1
ATOM 585 C C . LYS A 1 72 ? -11.948 6.524 0.626 1.00 56.59 72 LYS A C 1
ATOM 587 O O . LYS A 1 72 ? -12.006 5.625 -0.244 1.00 56.59 72 LYS A O 1
#

Radius of gyration: 18.38 Å; chains: 1; bounding box: 39×18×56 Å

pLDDT: mean 80.21, std 9.91, range [51.19, 95.0]

Sequence (72 aa):
MTSVAKKNQTAQQQEQLSKSIQKQKERRLWRELLKESTGIGWCPSKKTVDATEECWAEKIQENPDFKGFKKK

Foldseek 3Di:
DCPVVVVVVVVVVVVVVVVVVVVVVVVVVVVVLVVPDPAFDCDPVVNATDHDPVSVVVVCVVPVVCVVRPDD

Secondary structure (DSSP, 8-state):
--HHHHHHHHHHHHHHHHHHHHHHHHHHHHHHHHHT-TT-EEETTTTEEE--HHHHHHHHHH-GGGGGT---

InterPro domains:
  IPR024752 Myb/SANT-like domain [PF12776] (6-58)

Organism: NCBI:txid47602